Protein AF-A0AAJ6QXX3-F1 (afdb_monomer)

Nearest PDB structures (foldseek):
  8rgr-assembly1_m  TM=8.537E-01  e=3.442E-04  Mus musculus
  8ca5-assembly1_m  TM=8.290E-01  e=9.236E-04  Mus musculus
  6zkh-assembly1_p  TM=8.214E-01  e=9.236E-04  Ovis aries
  6q9b-assembly1_B4  TM=7.800E-01  e=1.563E-03  Ovis aries

Secondary structure (DSSP, 8-state):
---PPPPHHHHHHT--HHHHHHHHHHHHHHHHHHHHHHHHHS-TTSPSS----HHHHHHHHHHHGGGTT----HHHHHHHHHHHHHHHHHHHHHHHHHHHHHHHHHHHT-S-GGG-TTTT--

Structure (mmCIF, N/CA/C/O backbone):
data_AF-A0AAJ6QXX3-F1
#
_entry.id   AF-A0AAJ6QXX3-F1
#
loop_
_atom_site.group_PDB
_atom_site.id
_atom_site.type_symbol
_atom_site.label_atom_id
_atom_site.label_alt_id
_atom_site.label_comp_id
_atom_site.label_asym_id
_atom_site.label_entity_id
_atom_site.label_seq_id
_atom_site.pdbx_PDB_ins_code
_atom_site.Cartn_x
_atom_site.Cartn_y
_atom_site.Cartn_z
_atom_site.occupancy
_atom_site.B_iso_or_equiv
_atom_site.auth_seq_id
_atom_site.auth_comp_id
_atom_site.auth_asym_id
_atom_site.auth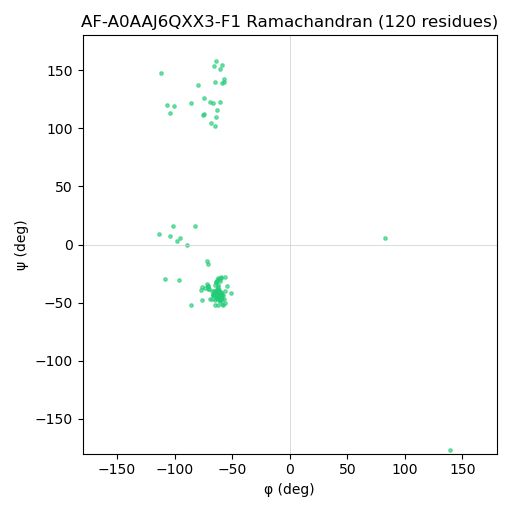_atom_id
_atom_site.pdbx_PDB_model_num
ATOM 1 N N . MET A 1 1 ? 0.244 -13.445 11.380 1.00 39.88 1 MET A N 1
ATOM 2 C CA . MET A 1 1 ? -0.584 -14.670 11.324 1.00 39.88 1 MET A CA 1
ATOM 3 C C . MET A 1 1 ? -1.975 -14.323 11.824 1.00 39.88 1 MET A C 1
ATOM 5 O O . MET A 1 1 ? -2.084 -13.791 12.922 1.00 39.88 1 MET A O 1
ATOM 9 N N . ALA A 1 2 ? -3.022 -14.535 11.025 1.00 42.09 2 ALA A N 1
ATOM 10 C CA . ALA A 1 2 ? -4.391 -14.362 11.503 1.00 42.09 2 ALA A CA 1
ATOM 11 C C . ALA A 1 2 ? -4.679 -15.472 12.523 1.00 42.09 2 ALA A C 1
ATOM 13 O O . ALA A 1 2 ? -4.824 -16.634 12.152 1.00 42.09 2 ALA A O 1
ATOM 14 N N . HIS A 1 3 ? -4.681 -15.128 13.810 1.00 56.47 3 HIS A N 1
ATOM 15 C CA . HIS A 1 3 ? -5.021 -16.061 14.877 1.00 56.47 3 HIS A CA 1
ATOM 16 C C . HIS A 1 3 ? -6.492 -16.459 14.711 1.00 56.47 3 HIS A C 1
ATOM 18 O O . HIS A 1 3 ? -7.395 -15.680 15.033 1.00 56.47 3 HIS A O 1
ATOM 24 N N . ARG A 1 4 ? -6.735 -17.659 14.170 1.00 70.00 4 ARG A N 1
ATOM 25 C CA . ARG A 1 4 ? -8.065 -18.276 14.167 1.00 70.00 4 ARG A CA 1
ATOM 26 C C . ARG A 1 4 ? -8.535 -18.374 15.616 1.00 70.00 4 ARG A C 1
ATOM 28 O O . ARG A 1 4 ? -7.727 -18.627 16.503 1.00 70.00 4 ARG A O 1
ATOM 35 N N . ILE A 1 5 ? -9.810 -18.102 15.873 1.00 74.75 5 ILE A N 1
ATOM 36 C CA . ILE A 1 5 ? -10.371 -18.318 17.211 1.00 74.75 5 ILE A CA 1
ATOM 37 C C . ILE A 1 5 ? -10.215 -19.823 17.491 1.00 74.75 5 ILE A C 1
ATOM 39 O O . ILE A 1 5 ? -10.659 -20.603 16.645 1.00 74.75 5 ILE A O 1
ATOM 43 N N . PRO A 1 6 ? -9.528 -20.238 18.572 1.00 79.69 6 PRO A N 1
ATOM 44 C CA . PRO A 1 6 ? -9.385 -21.650 18.893 1.00 79.69 6 PRO A CA 1
ATOM 45 C C . PRO A 1 6 ? -10.766 -22.260 19.120 1.00 79.69 6 PRO A C 1
ATOM 47 O O . PRO A 1 6 ? -11.698 -21.563 19.528 1.00 79.69 6 PRO A O 1
ATOM 50 N N . SER A 1 7 ? -10.899 -23.555 18.838 1.00 84.06 7 SER A N 1
ATOM 51 C CA . SER A 1 7 ? -12.094 -24.295 19.233 1.00 84.06 7 SER A CA 1
ATOM 52 C C . SER A 1 7 ? -12.259 -24.234 20.753 1.00 84.06 7 SER A C 1
ATOM 54 O O . SER A 1 7 ? -11.282 -24.079 21.488 1.00 84.06 7 SER A O 1
ATOM 56 N N . GLU A 1 8 ? -13.492 -24.370 21.235 1.00 82.25 8 GLU A N 1
ATOM 57 C CA . GLU A 1 8 ? -13.778 -24.359 22.676 1.00 82.25 8 GLU A CA 1
ATOM 58 C C . GLU A 1 8 ? -12.967 -25.435 23.413 1.00 82.25 8 GLU A C 1
ATOM 60 O O . GLU A 1 8 ? -12.349 -25.153 24.436 1.00 82.25 8 GLU A O 1
ATOM 65 N N . PHE A 1 9 ? -12.847 -26.618 22.804 1.00 82.94 9 PHE A N 1
ATOM 66 C CA . PHE A 1 9 ? -12.016 -27.712 23.302 1.00 82.94 9 PHE A CA 1
ATOM 67 C C . PHE A 1 9 ? -10.533 -27.329 23.459 1.00 82.94 9 PHE A C 1
ATOM 69 O O . PHE A 1 9 ? -9.918 -27.642 24.478 1.00 82.94 9 PHE A O 1
ATOM 76 N N . ALA A 1 10 ? -9.955 -26.627 22.479 1.00 84.88 10 ALA A N 1
ATOM 77 C CA . ALA A 1 10 ? -8.564 -26.177 22.544 1.00 84.88 10 ALA A CA 1
ATOM 78 C C . ALA A 1 10 ? -8.377 -25.057 23.584 1.00 84.88 10 ALA A C 1
ATOM 80 O O . ALA A 1 10 ? -7.376 -25.017 24.300 1.00 84.88 10 ALA A O 1
ATOM 81 N N . LEU A 1 11 ? -9.364 -24.167 23.726 1.00 85.31 11 LEU A N 1
ATOM 82 C CA . LEU A 1 11 ? -9.343 -23.121 24.748 1.00 85.31 11 LEU A CA 1
ATOM 83 C C . LEU A 1 11 ? -9.324 -23.712 26.164 1.00 85.31 11 LEU A C 1
ATOM 85 O O . LEU A 1 11 ? -8.684 -23.163 27.061 1.00 85.31 11 LEU A O 1
ATOM 89 N N . GLU A 1 12 ? -10.031 -24.818 26.378 1.00 83.38 12 GLU A N 1
ATOM 90 C CA . GLU A 1 12 ? -10.116 -25.473 27.677 1.00 83.38 12 GLU A CA 1
ATOM 91 C C . GLU A 1 12 ? -8.847 -26.269 28.011 1.00 83.38 12 GLU A C 1
ATOM 93 O O . GLU A 1 12 ? -8.281 -26.065 29.088 1.00 83.38 12 GLU A O 1
ATOM 98 N N . ASN A 1 13 ? -8.357 -27.082 27.071 1.00 83.81 13 ASN A N 1
ATOM 99 C CA . ASN A 1 13 ? -7.304 -28.068 27.332 1.00 83.81 13 ASN A CA 1
ATOM 100 C C . ASN A 1 13 ? -5.880 -27.597 26.990 1.00 83.81 13 ASN A C 1
ATOM 102 O O . ASN A 1 13 ? -4.929 -28.030 27.634 1.00 83.81 13 ASN A O 1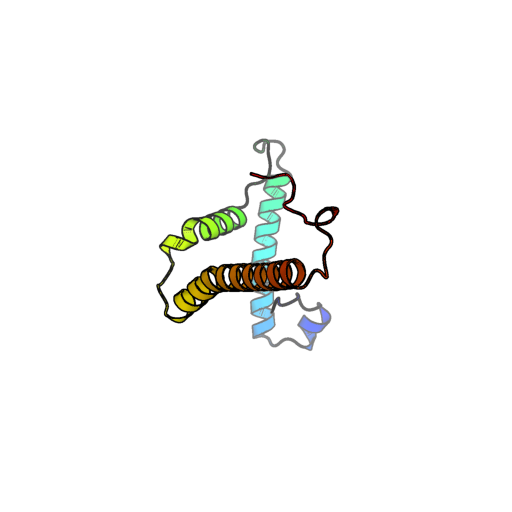
ATOM 106 N N . GLU A 1 14 ? -5.713 -26.721 25.994 1.00 87.50 14 GLU A N 1
ATOM 107 C CA . GLU A 1 14 ? -4.396 -26.413 25.407 1.00 87.50 14 GLU A CA 1
ATOM 108 C C . GLU A 1 14 ? -3.881 -25.010 25.771 1.00 87.50 14 GLU A C 1
ATOM 110 O O . GLU A 1 14 ? -2.672 -24.787 25.852 1.00 87.50 14 GLU A O 1
ATOM 115 N N . CYS A 1 15 ? -4.773 -24.038 25.998 1.00 84.62 15 CYS A N 1
ATOM 116 C CA . CYS A 1 15 ? -4.376 -22.648 26.236 1.00 84.62 15 CYS A CA 1
ATOM 117 C C . CYS A 1 15 ? -3.896 -22.378 27.672 1.00 84.62 15 CYS A C 1
ATOM 119 O O . CYS A 1 15 ? -4.551 -22.730 28.654 1.00 84.62 15 CYS A O 1
ATOM 121 N N . THR A 1 16 ? -2.810 -21.612 27.803 1.00 91.94 16 THR A N 1
ATOM 122 C CA . THR A 1 16 ? -2.348 -21.063 29.092 1.00 91.94 16 THR A CA 1
ATOM 123 C C . THR A 1 16 ? -3.357 -20.055 29.660 1.00 91.94 16 THR A C 1
ATOM 125 O O . THR A 1 16 ? -4.054 -19.378 28.903 1.00 91.94 16 THR A O 1
ATOM 128 N N . ALA A 1 17 ? -3.402 -19.879 30.986 1.00 91.81 17 ALA A N 1
ATOM 129 C CA . ALA A 1 17 ? -4.304 -18.933 31.658 1.00 91.81 17 ALA A CA 1
ATOM 130 C C . ALA A 1 17 ? -4.253 -17.503 31.073 1.00 91.81 17 ALA A C 1
ATOM 132 O O . ALA A 1 17 ? -5.296 -16.890 30.838 1.00 91.81 17 ALA A O 1
ATOM 133 N N . ASP A 1 18 ? -3.059 -16.996 30.748 1.00 91.31 18 ASP A N 1
ATOM 134 C CA . ASP A 1 18 ? -2.899 -15.679 30.118 1.00 91.31 18 ASP A CA 1
ATOM 135 C C . ASP A 1 18 ? -3.513 -15.604 28.718 1.00 91.31 18 ASP A C 1
ATOM 137 O O . ASP A 1 18 ? -4.155 -14.613 28.364 1.00 91.31 18 ASP A O 1
ATOM 141 N N . GLN A 1 19 ? -3.369 -16.665 27.923 1.00 88.81 19 GLN A N 1
ATOM 142 C CA . GLN A 1 19 ? -3.974 -16.740 26.595 1.00 88.81 19 GLN A CA 1
ATOM 143 C C . GLN A 1 19 ?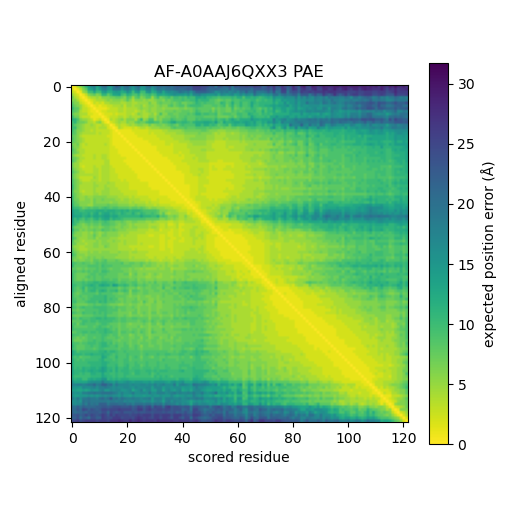 -5.501 -16.753 26.702 1.00 88.81 19 GLN A C 1
ATOM 145 O O . GLN A 1 19 ? -6.166 -16.021 25.968 1.00 88.81 19 GLN A O 1
ATOM 150 N N . LYS A 1 20 ? -6.056 -17.509 27.662 1.00 89.81 20 LYS A N 1
ATOM 151 C CA . LYS A 1 20 ? -7.502 -17.531 27.934 1.00 89.81 20 LYS A CA 1
ATOM 152 C C . LYS A 1 20 ? -8.020 -16.136 28.293 1.00 89.81 20 LYS A C 1
ATOM 154 O O . LYS A 1 20 ? -9.030 -15.707 27.738 1.00 89.81 20 LYS A O 1
ATOM 159 N N . ARG A 1 21 ? -7.293 -15.390 29.136 1.00 92.31 21 ARG A N 1
ATOM 160 C CA . ARG A 1 21 ? -7.624 -13.995 29.483 1.00 92.31 21 ARG A CA 1
ATOM 161 C C . ARG A 1 21 ? -7.662 -13.087 28.250 1.00 92.31 21 ARG A C 1
ATOM 163 O O . ARG A 1 21 ? -8.667 -12.421 28.018 1.00 92.31 21 ARG A O 1
ATOM 170 N N . ILE A 1 22 ? -6.619 -13.107 27.418 1.00 91.62 22 ILE A N 1
ATOM 171 C CA . ILE A 1 22 ? -6.544 -12.277 26.200 1.00 91.62 22 ILE A CA 1
ATOM 172 C C . ILE A 1 22 ? -7.678 -12.622 25.221 1.00 91.62 22 ILE A C 1
ATOM 174 O O . ILE A 1 22 ? -8.254 -11.740 24.579 1.00 91.62 22 ILE A O 1
ATOM 178 N N . ILE A 1 23 ? -8.013 -13.907 25.084 1.00 90.44 23 ILE A N 1
ATOM 179 C CA . ILE A 1 23 ? -9.103 -14.351 24.209 1.00 90.44 23 ILE A CA 1
ATOM 180 C C . ILE A 1 23 ? -10.453 -13.867 24.742 1.00 90.44 23 ILE A C 1
ATOM 182 O O . ILE A 1 23 ? -11.249 -13.344 23.958 1.00 90.44 23 ILE A O 1
ATOM 186 N N . ALA A 1 24 ? -10.689 -13.965 26.052 1.00 91.81 24 ALA A N 1
ATOM 187 C CA . ALA A 1 24 ? -11.903 -13.461 26.687 1.00 91.81 24 ALA A CA 1
ATOM 188 C C . ALA A 1 24 ? -12.058 -11.940 26.503 1.00 91.81 24 ALA A C 1
ATOM 190 O O . ALA A 1 24 ? -13.133 -11.466 26.133 1.00 91.81 24 ALA A O 1
ATOM 191 N N . GLU A 1 25 ? -10.980 -11.169 26.662 1.00 94.81 25 GLU A N 1
ATOM 192 C CA . GLU A 1 25 ? -10.984 -9.720 26.420 1.00 94.81 25 GLU A CA 1
ATOM 193 C C . GLU A 1 25 ? -11.327 -9.381 24.961 1.00 94.81 25 GLU A C 1
ATOM 195 O O . GLU A 1 25 ? -12.188 -8.539 24.689 1.00 94.81 25 GLU A O 1
ATOM 200 N N . ARG A 1 26 ? -10.725 -10.088 23.996 1.00 93.06 26 ARG A N 1
ATOM 201 C CA . ARG A 1 26 ? -11.048 -9.925 22.567 1.00 93.06 26 ARG A CA 1
ATOM 202 C C . ARG A 1 26 ? -12.491 -10.315 22.251 1.00 93.06 26 ARG A C 1
ATOM 204 O O . ARG A 1 26 ? -13.130 -9.661 21.423 1.00 93.06 26 ARG A O 1
ATOM 211 N N . ALA A 1 27 ? -13.006 -11.372 22.878 1.00 93.50 27 ALA A N 1
ATOM 212 C CA . ALA A 1 27 ? -14.392 -11.801 22.724 1.00 93.50 27 ALA A CA 1
ATOM 213 C C . ALA A 1 27 ? -15.357 -10.733 23.254 1.00 93.50 27 ALA A C 1
ATOM 215 O O . ALA A 1 27 ? -16.310 -10.386 22.556 1.00 93.50 27 ALA A O 1
ATOM 216 N N . LYS A 1 28 ? -15.053 -10.134 24.411 1.00 96.88 28 LYS A N 1
ATOM 217 C CA . LYS A 1 28 ? -15.821 -9.026 24.992 1.00 96.88 28 LYS A CA 1
ATOM 218 C C . LYS A 1 28 ? -15.892 -7.822 24.050 1.00 96.88 28 LYS A C 1
ATOM 220 O O . LYS A 1 28 ? -16.979 -7.307 23.801 1.00 96.88 28 LYS A O 1
ATOM 225 N N . ILE A 1 29 ? -14.761 -7.413 23.468 1.00 95.69 29 ILE A N 1
ATOM 226 C CA . ILE A 1 29 ? -14.718 -6.313 22.487 1.00 95.69 29 ILE A CA 1
ATOM 227 C C . ILE A 1 29 ? -15.578 -6.648 21.260 1.00 95.69 29 ILE A C 1
ATOM 229 O O . ILE A 1 29 ? -16.394 -5.839 20.824 1.00 95.69 29 ILE A O 1
ATOM 233 N N . ARG A 1 30 ? -15.444 -7.866 20.723 1.00 94.75 30 ARG A N 1
ATOM 234 C CA . ARG A 1 30 ? -16.217 -8.318 19.557 1.00 94.75 30 ARG A CA 1
ATOM 235 C C . ARG A 1 30 ? -17.721 -8.330 19.830 1.00 94.75 30 ARG A C 1
ATOM 237 O O . ARG A 1 30 ? -18.494 -7.908 18.975 1.00 94.75 30 ARG A O 1
ATOM 244 N N . GLN A 1 31 ? -18.134 -8.814 21.000 1.00 97.06 31 GLN A N 1
ATOM 245 C CA . GLN A 1 31 ? -19.537 -8.833 21.413 1.00 97.06 31 GLN A CA 1
ATOM 246 C C . GLN A 1 31 ? -20.096 -7.414 21.561 1.00 97.06 31 GLN A C 1
ATOM 248 O O . GLN A 1 31 ? -21.201 -7.158 21.088 1.00 97.06 31 GLN A O 1
ATOM 253 N N . ALA A 1 32 ? -19.327 -6.484 22.139 1.00 96.88 32 ALA A N 1
ATOM 254 C CA . ALA A 1 32 ? -19.725 -5.081 22.255 1.00 96.88 32 ALA A CA 1
ATOM 255 C C . ALA A 1 32 ? -19.951 -4.428 20.879 1.00 96.88 32 ALA A C 1
ATOM 257 O O . ALA A 1 32 ? -21.017 -3.861 20.643 1.00 96.88 32 ALA A O 1
ATOM 258 N N . LEU A 1 33 ? -19.006 -4.590 19.944 1.00 95.44 33 LEU A N 1
ATOM 259 C CA . LEU A 1 33 ? -19.123 -4.058 18.578 1.00 95.44 33 LEU A CA 1
ATOM 260 C C . LEU A 1 33 ? -20.287 -4.692 17.803 1.00 95.44 33 LEU A C 1
ATOM 262 O O . LEU A 1 33 ? -21.036 -4.003 17.115 1.00 95.44 33 LEU A O 1
ATOM 266 N N . ARG A 1 34 ? -20.483 -6.011 17.942 1.00 95.75 34 ARG A N 1
ATOM 267 C CA . ARG A 1 34 ? -21.617 -6.711 17.320 1.00 95.75 34 ARG A CA 1
ATOM 268 C C . ARG A 1 34 ? -22.950 -6.196 17.856 1.00 95.75 34 ARG A C 1
ATOM 270 O O . ARG A 1 34 ? -23.876 -6.009 17.073 1.00 95.75 34 ARG A O 1
ATOM 277 N N . LYS A 1 35 ? -23.049 -5.972 19.170 1.00 96.88 35 LYS A N 1
ATOM 278 C CA . LYS A 1 35 ? -24.250 -5.420 19.805 1.00 96.88 35 LYS A CA 1
ATOM 279 C C . LYS A 1 35 ? -24.566 -4.031 19.250 1.00 96.88 35 LYS A C 1
ATOM 281 O O . LYS A 1 35 ? -25.701 -3.800 18.856 1.00 96.88 35 LYS A O 1
ATOM 286 N N . GLU A 1 36 ? -23.573 -3.145 19.174 1.00 93.94 36 GLU A N 1
ATOM 287 C CA . GLU A 1 36 ? -23.734 -1.806 18.594 1.00 93.94 36 GLU A CA 1
ATOM 288 C C . GLU A 1 36 ? -24.230 -1.869 17.143 1.00 93.94 36 GLU A C 1
ATOM 290 O O . GLU A 1 36 ? -25.179 -1.176 16.782 1.00 93.94 36 GLU A O 1
ATOM 295 N N . TYR A 1 37 ? -23.628 -2.729 16.319 1.00 94.00 37 TYR A N 1
ATOM 296 C CA . TYR A 1 37 ? -24.031 -2.892 14.925 1.00 94.00 37 TYR A CA 1
ATOM 297 C C . TYR A 1 37 ? -25.479 -3.378 14.790 1.00 94.00 37 TYR A C 1
ATOM 299 O O . TYR A 1 37 ? -26.251 -2.785 14.042 1.00 94.00 37 TYR A O 1
ATOM 307 N N . ILE A 1 38 ? -25.869 -4.415 15.542 1.00 94.94 38 ILE A N 1
ATOM 308 C CA . ILE A 1 38 ? -27.243 -4.942 15.513 1.00 94.94 38 ILE A CA 1
ATOM 309 C C . ILE A 1 38 ? -28.244 -3.861 15.929 1.00 94.94 38 ILE A C 1
ATOM 311 O O . ILE A 1 38 ? -29.273 -3.727 15.278 1.00 94.94 38 ILE A O 1
ATOM 315 N N . LEU A 1 39 ? -27.936 -3.068 16.962 1.00 93.44 39 LEU A N 1
ATOM 316 C CA . LEU A 1 39 ? -28.804 -1.970 17.397 1.00 93.44 39 LEU A CA 1
ATOM 317 C C . LEU A 1 39 ? -29.030 -0.941 16.283 1.00 93.44 39 LEU A C 1
ATOM 319 O O . LEU A 1 39 ? -30.162 -0.532 16.076 1.00 93.44 39 LEU A O 1
ATOM 323 N N . LYS A 1 40 ? -27.982 -0.567 15.539 1.00 92.62 40 LYS A N 1
ATOM 324 C CA . LYS A 1 40 ? -28.093 0.394 14.427 1.00 92.62 40 LYS A CA 1
ATOM 325 C C . LYS A 1 40 ? -28.833 -0.169 13.215 1.00 92.62 40 LYS A C 1
ATOM 327 O O . LYS A 1 40 ? -29.520 0.573 12.531 1.00 92.62 40 LYS A O 1
ATOM 332 N N . VAL A 1 41 ? -28.663 -1.460 12.925 1.00 92.81 41 VAL A N 1
ATOM 333 C CA . VAL A 1 41 ? -29.320 -2.118 11.782 1.00 92.81 41 VAL A CA 1
ATOM 334 C C . VAL A 1 41 ? -30.805 -2.349 12.041 1.00 92.81 41 VAL A C 1
ATOM 336 O O . VAL A 1 41 ? -31.606 -2.242 11.120 1.00 92.81 41 VAL A O 1
ATOM 339 N N . MET A 1 42 ? -31.165 -2.695 13.275 1.00 93.12 42 MET A N 1
ATOM 340 C CA . MET A 1 42 ? -32.540 -3.041 13.640 1.00 93.12 42 MET A CA 1
ATOM 341 C C . MET A 1 42 ? -33.372 -1.830 14.083 1.00 93.12 42 MET A C 1
ATOM 343 O O . MET A 1 42 ? -34.535 -2.011 14.431 1.00 93.12 42 MET A O 1
ATOM 347 N N . ASP A 1 43 ? -32.800 -0.622 14.101 1.00 92.94 43 ASP A N 1
ATOM 348 C CA . ASP A 1 43 ? -33.505 0.607 14.471 1.00 92.94 43 ASP A CA 1
ATOM 349 C C . ASP A 1 43 ? -34.459 1.055 13.343 1.00 92.94 43 ASP A C 1
ATOM 351 O O . ASP A 1 43 ? -33.992 1.473 12.279 1.00 92.94 43 ASP A O 1
ATOM 355 N N . PRO A 1 44 ? -35.792 1.007 13.547 1.00 91.94 44 PRO A N 1
ATOM 356 C CA . PRO A 1 44 ? -36.764 1.406 12.530 1.00 91.94 44 PRO A CA 1
ATOM 357 C C . PRO A 1 44 ? -36.810 2.922 12.288 1.00 91.94 44 PRO A C 1
ATOM 359 O O . PRO A 1 44 ? -37.345 3.355 11.270 1.00 91.94 44 PRO A O 1
ATOM 362 N N . HIS A 1 45 ? -36.270 3.730 13.205 1.00 93.19 45 HIS A N 1
ATOM 363 C CA . HIS A 1 45 ? -36.195 5.189 13.082 1.00 93.19 45 HIS A CA 1
ATOM 364 C C . HIS A 1 45 ? -34.788 5.676 12.713 1.00 93.19 45 HIS A C 1
ATOM 366 O O . HIS A 1 45 ? -34.532 6.883 12.701 1.00 93.19 45 HIS A O 1
ATOM 372 N N . GLY A 1 46 ? -33.880 4.748 12.401 1.00 86.69 46 GLY A N 1
ATOM 373 C CA . GLY A 1 46 ? -32.513 5.056 12.017 1.00 86.69 46 GLY A CA 1
ATOM 374 C C . GLY A 1 46 ? -32.431 5.855 10.708 1.00 86.69 46 GLY A C 1
ATOM 375 O O . GLY A 1 46 ? -33.349 5.824 9.881 1.00 86.69 46 GLY A O 1
ATOM 376 N N . PRO A 1 47 ? -31.322 6.583 10.486 1.00 85.62 47 PRO A N 1
ATOM 377 C CA . PRO A 1 47 ? -31.113 7.315 9.245 1.00 85.62 47 PRO A CA 1
ATOM 378 C C . PRO A 1 47 ? -31.144 6.359 8.039 1.00 85.62 47 PRO A C 1
ATOM 380 O O . PRO A 1 47 ? -30.560 5.273 8.105 1.00 85.62 47 PRO A O 1
ATOM 383 N N . PRO A 1 48 ? -31.776 6.749 6.918 1.00 84.44 48 PRO A N 1
ATOM 384 C CA . PRO A 1 48 ? -31.819 5.910 5.730 1.00 84.44 48 PRO A CA 1
ATOM 385 C C . PRO A 1 48 ? -30.413 5.769 5.131 1.00 84.44 48 PRO A C 1
ATOM 387 O O . PRO A 1 48 ? -29.780 6.761 4.769 1.00 84.44 48 PRO A O 1
ATOM 390 N N . GLY A 1 49 ? -29.924 4.533 5.006 1.00 86.06 49 GLY A N 1
ATOM 391 C CA . GLY A 1 49 ? -28.667 4.224 4.322 1.00 86.06 49 GLY A CA 1
ATOM 392 C C . GLY A 1 49 ? -27.812 3.157 5.015 1.00 86.06 49 GLY A C 1
ATOM 393 O O . GLY A 1 49 ? -28.221 2.566 6.014 1.00 86.06 49 GLY A O 1
ATOM 394 N N . PRO A 1 50 ? -26.613 2.873 4.477 1.00 88.38 50 PRO A N 1
ATOM 395 C CA . PRO A 1 50 ? -25.683 1.931 5.087 1.00 88.38 50 PRO A CA 1
ATOM 396 C C . PRO A 1 50 ? -25.185 2.425 6.451 1.00 88.38 50 PRO A C 1
ATOM 398 O O . PRO A 1 50 ? -24.835 3.596 6.611 1.00 88.38 50 PRO A O 1
ATOM 401 N N . VAL A 1 51 ? -25.070 1.514 7.421 1.00 91.06 51 VAL A N 1
ATOM 402 C CA . VAL A 1 51 ? -24.471 1.821 8.727 1.00 91.06 51 VAL A CA 1
ATOM 403 C C . VAL A 1 51 ? -23.001 2.199 8.535 1.00 91.06 51 VAL A C 1
ATOM 405 O O . VAL A 1 51 ? -22.185 1.374 8.122 1.00 91.06 51 VAL A O 1
ATOM 408 N N . MET A 1 52 ? -22.655 3.446 8.853 1.00 90.19 52 MET A N 1
ATOM 409 C CA . MET A 1 52 ? -21.276 3.929 8.783 1.00 90.19 52 MET A CA 1
ATOM 410 C C . MET A 1 52 ? -20.461 3.393 9.965 1.00 90.19 52 MET A C 1
ATOM 412 O O . MET A 1 52 ? -20.677 3.780 11.115 1.00 90.19 52 MET A O 1
ATOM 416 N N . ASP A 1 53 ? -19.510 2.504 9.676 1.00 92.31 53 ASP A N 1
ATOM 417 C CA . ASP A 1 53 ? -18.548 2.007 10.660 1.00 92.31 53 ASP A CA 1
ATOM 418 C C . ASP A 1 53 ? -17.330 2.949 10.760 1.00 92.31 53 ASP A C 1
ATOM 420 O O . ASP A 1 53 ? -16.621 3.147 9.762 1.00 92.31 53 ASP A O 1
ATOM 424 N N . PRO A 1 54 ? -17.016 3.502 11.949 1.00 93.94 54 PRO A N 1
ATOM 425 C CA . PRO A 1 54 ? -15.811 4.303 12.143 1.00 93.94 54 PRO A CA 1
ATOM 426 C C . PRO A 1 54 ? -14.513 3.538 11.849 1.00 93.94 54 PRO A C 1
ATOM 428 O O . PRO A 1 54 ? -13.523 4.169 11.477 1.00 93.94 54 PRO A O 1
ATOM 431 N N . ALA A 1 55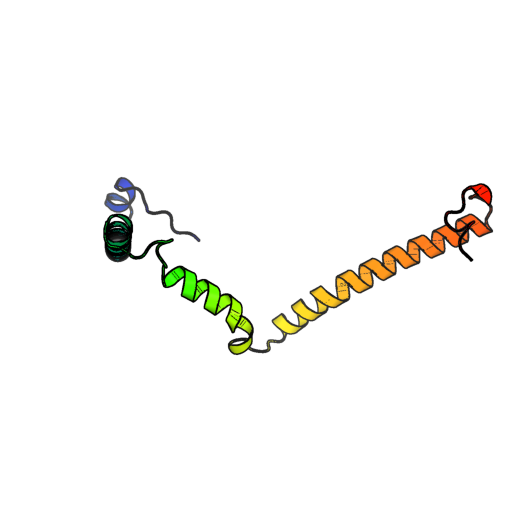 ? -14.469 2.208 11.998 1.00 94.81 55 ALA A N 1
ATOM 432 C CA . ALA A 1 55 ? -13.263 1.434 11.697 1.00 94.81 55 ALA A CA 1
ATOM 433 C C . ALA A 1 55 ? -12.933 1.453 10.194 1.00 94.81 55 ALA A C 1
ATOM 435 O O . ALA A 1 55 ? -11.780 1.688 9.823 1.00 94.81 55 ALA A O 1
ATOM 436 N N . ILE A 1 56 ? -13.942 1.288 9.332 1.00 94.50 56 ILE A N 1
ATOM 437 C CA . ILE A 1 56 ? -13.781 1.392 7.874 1.00 94.50 56 ILE A CA 1
ATOM 438 C C . ILE A 1 56 ? -13.343 2.803 7.481 1.00 94.50 56 ILE A C 1
ATOM 440 O O . ILE A 1 56 ? -12.392 2.953 6.714 1.00 94.50 56 ILE A O 1
ATOM 444 N N . LEU A 1 57 ? -13.981 3.833 8.043 1.00 95.38 57 LEU A N 1
ATOM 445 C CA . LEU A 1 57 ? -13.628 5.225 7.755 1.00 95.38 57 LEU A CA 1
ATOM 446 C C . LEU A 1 57 ? -12.180 5.538 8.150 1.00 95.38 57 LEU A C 1
ATOM 448 O O . LEU A 1 57 ? -11.443 6.132 7.368 1.00 95.38 57 LEU A O 1
ATOM 452 N N . ARG A 1 58 ? -11.727 5.075 9.321 1.00 95.56 58 ARG A N 1
ATOM 453 C CA . ARG A 1 58 ? -10.326 5.225 9.750 1.00 95.56 58 ARG A CA 1
ATOM 454 C C . ARG A 1 58 ? -9.361 4.493 8.826 1.00 95.56 58 ARG A C 1
ATOM 456 O O . ARG A 1 58 ? -8.297 5.023 8.524 1.00 95.56 58 ARG A O 1
ATOM 463 N N . TRP A 1 59 ? -9.715 3.296 8.364 1.00 95.69 59 TRP A N 1
ATOM 464 C CA . TRP A 1 59 ? -8.885 2.553 7.418 1.00 95.69 59 TRP A CA 1
ATOM 465 C C . TRP A 1 59 ? -8.770 3.273 6.068 1.00 95.69 59 TRP A C 1
ATOM 467 O O . TRP A 1 59 ? -7.673 3.383 5.521 1.00 95.69 59 TRP A O 1
ATOM 477 N N . GLN A 1 60 ? -9.876 3.814 5.553 1.00 96.62 60 GLN A N 1
ATOM 478 C CA . GLN A 1 60 ? -9.870 4.623 4.333 1.00 96.62 60 GLN A CA 1
ATOM 479 C C . GLN A 1 60 ? -9.041 5.899 4.512 1.00 96.62 60 GLN A C 1
ATOM 481 O O . GLN A 1 60 ? -8.182 6.186 3.678 1.00 96.62 60 GLN A O 1
ATOM 486 N N . ALA A 1 61 ? -9.228 6.612 5.626 1.00 96.12 61 ALA A N 1
ATOM 487 C CA . ALA A 1 61 ? -8.457 7.807 5.954 1.00 96.12 61 ALA A CA 1
ATOM 488 C C . ALA A 1 61 ? -6.954 7.505 6.052 1.00 96.12 61 ALA A C 1
ATOM 490 O O . ALA A 1 61 ? -6.151 8.219 5.461 1.00 96.12 61 ALA A O 1
ATOM 491 N N . ALA A 1 62 ? -6.563 6.404 6.702 1.00 95.25 62 ALA A N 1
ATOM 492 C CA . ALA A 1 62 ? -5.163 5.990 6.802 1.00 95.25 62 ALA A CA 1
ATOM 493 C C . ALA A 1 62 ? -4.535 5.679 5.432 1.00 95.25 62 ALA A C 1
ATOM 495 O O . ALA A 1 62 ? -3.356 5.954 5.212 1.00 95.25 62 ALA A O 1
ATOM 496 N N . ARG A 1 63 ? -5.311 5.127 4.489 1.00 94.81 63 ARG A N 1
ATOM 497 C CA . ARG A 1 63 ? -4.854 4.913 3.107 1.00 94.81 63 ARG A CA 1
ATOM 498 C C . ARG A 1 63 ? -4.719 6.218 2.335 1.00 94.81 63 ARG A C 1
ATOM 500 O O . ARG A 1 63 ? -3.790 6.345 1.548 1.00 94.81 63 ARG A O 1
ATOM 507 N N . ALA A 1 64 ? -5.624 7.169 2.538 1.00 96.00 64 ALA A N 1
ATOM 508 C CA . ALA A 1 64 ? -5.559 8.468 1.879 1.00 96.00 64 ALA A CA 1
ATOM 509 C C . ALA A 1 64 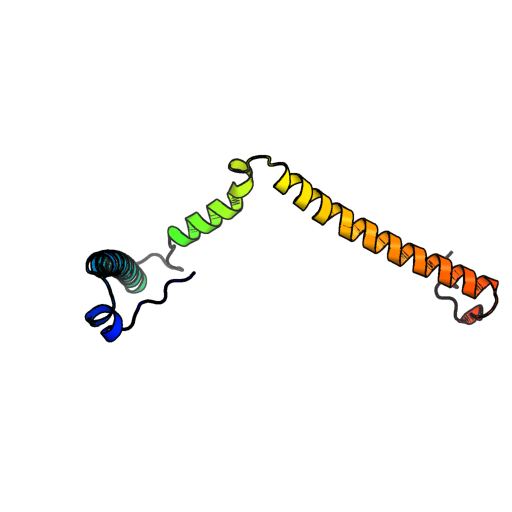? -4.383 9.307 2.412 1.00 96.00 64 ALA A C 1
ATOM 511 O O . ALA A 1 64 ? -3.573 9.790 1.627 1.00 96.00 64 ALA A O 1
ATOM 512 N N . ALA A 1 65 ? -4.216 9.376 3.735 1.00 95.19 65 ALA A N 1
ATOM 513 C CA . ALA A 1 65 ? -3.198 10.175 4.424 1.00 95.19 65 ALA A CA 1
ATOM 514 C C . ALA A 1 65 ? -1.811 9.503 4.512 1.00 95.19 65 ALA A C 1
ATOM 516 O O . ALA A 1 65 ? -0.961 9.904 5.305 1.00 95.19 65 ALA A O 1
ATOM 517 N N . HIS A 1 66 ? -1.543 8.466 3.713 1.00 91.69 66 HIS A N 1
ATOM 518 C CA . HIS A 1 66 ? -0.297 7.693 3.794 1.00 91.69 66 HIS A CA 1
ATOM 519 C C . HIS A 1 66 ? 0.969 8.539 3.562 1.00 91.69 66 HIS A C 1
ATOM 521 O O . HIS A 1 66 ? 2.028 8.216 4.101 1.00 91.69 66 HIS A O 1
ATOM 527 N N . PHE A 1 67 ? 0.869 9.616 2.775 1.00 91.94 67 PHE A N 1
ATOM 528 C CA . PHE A 1 67 ? 1.998 10.492 2.465 1.00 91.94 67 PHE A CA 1
ATOM 529 C C . PHE A 1 67 ? 2.433 11.350 3.663 1.00 91.94 67 PHE A C 1
ATOM 531 O O . PHE A 1 67 ? 3.627 11.561 3.851 1.00 91.94 67 PHE A O 1
ATOM 538 N N . GLU A 1 68 ? 1.501 11.772 4.522 1.00 94.38 68 GLU A N 1
ATOM 539 C CA . GLU A 1 68 ? 1.799 12.599 5.705 1.00 94.38 68 GLU A CA 1
ATOM 540 C C . GLU A 1 68 ? 2.690 11.867 6.717 1.00 94.38 68 GLU A C 1
ATOM 542 O O . GLU A 1 68 ? 3.534 12.467 7.380 1.00 94.38 68 GLU A O 1
ATOM 547 N N . TYR A 1 69 ? 2.540 10.544 6.803 1.00 92.44 69 TYR A N 1
ATOM 548 C CA . TYR A 1 69 ? 3.304 9.689 7.713 1.00 92.44 69 TYR A CA 1
ATOM 549 C C . TYR A 1 69 ? 4.506 9.008 7.045 1.00 92.44 69 TYR A C 1
ATOM 551 O O . TYR A 1 69 ? 5.200 8.206 7.683 1.00 92.44 69 TYR A O 1
ATOM 559 N N . TYR A 1 70 ? 4.767 9.292 5.766 1.00 91.31 70 TYR A N 1
ATOM 560 C CA . TYR A 1 70 ? 5.861 8.671 5.032 1.00 91.31 70 TYR A CA 1
ATOM 561 C C . TYR A 1 70 ? 7.218 9.163 5.548 1.00 91.31 70 TYR A C 1
ATOM 563 O O . TYR A 1 70 ? 7.534 10.350 5.522 1.00 91.31 70 TYR A O 1
ATOM 571 N N . LYS A 1 71 ? 8.063 8.223 5.983 1.00 93.38 71 LYS A N 1
ATOM 572 C CA . LYS A 1 71 ? 9.447 8.507 6.377 1.00 93.38 71 LYS A CA 1
ATOM 573 C C . LYS A 1 71 ? 10.387 8.118 5.235 1.00 93.38 71 LYS A C 1
ATOM 575 O O . LYS A 1 71 ? 10.429 6.934 4.883 1.00 93.38 71 LYS A O 1
ATOM 580 N N . PRO A 1 72 ? 11.165 9.057 4.665 1.00 91.81 72 PRO A N 1
ATOM 581 C CA . PRO A 1 72 ? 12.060 8.746 3.559 1.00 91.81 72 PRO A CA 1
ATOM 582 C C . PRO A 1 72 ? 13.150 7.768 4.015 1.00 91.81 72 PRO A C 1
ATOM 584 O O . PRO A 1 72 ? 14.047 8.109 4.781 1.00 91.81 72 PRO A O 1
ATOM 587 N N . SER A 1 73 ? 13.074 6.528 3.530 1.00 95.12 73 SER A N 1
ATOM 588 C CA . SER A 1 73 ? 14.037 5.459 3.815 1.00 95.12 73 SER A CA 1
ATOM 589 C C . SER A 1 73 ? 14.837 5.108 2.563 1.00 95.12 73 SER A C 1
ATOM 591 O O . SER A 1 73 ? 14.325 5.178 1.445 1.00 95.12 73 SER A O 1
ATOM 593 N N . ALA A 1 74 ? 16.099 4.700 2.722 1.00 94.62 74 ALA A N 1
ATOM 594 C CA . ALA A 1 74 ? 16.925 4.243 1.601 1.00 94.62 74 ALA A CA 1
ATOM 595 C C . ALA A 1 74 ? 16.297 3.031 0.886 1.00 94.62 74 ALA A C 1
ATOM 597 O O . ALA A 1 74 ? 16.235 3.005 -0.341 1.00 94.62 74 ALA A O 1
ATOM 598 N N . LYS A 1 75 ? 15.740 2.081 1.651 1.00 94.00 75 LYS A N 1
ATOM 599 C CA . LYS A 1 75 ? 15.057 0.897 1.104 1.00 94.00 75 LYS A CA 1
ATOM 600 C C . LYS A 1 75 ? 13.813 1.275 0.294 1.00 94.00 75 LYS A C 1
ATOM 602 O O . LYS A 1 75 ? 13.605 0.740 -0.788 1.00 94.00 75 LYS A O 1
ATOM 607 N N . GLY A 1 76 ? 13.020 2.225 0.799 1.00 94.25 76 GLY A N 1
ATOM 608 C CA . GLY A 1 76 ? 11.815 2.711 0.117 1.00 94.25 76 GLY A CA 1
ATOM 609 C C . GLY A 1 76 ? 12.138 3.420 -1.199 1.00 94.25 76 GLY A C 1
ATOM 610 O O . GLY A 1 76 ? 11.506 3.146 -2.214 1.00 94.25 76 GLY A O 1
ATOM 611 N N . ARG A 1 77 ? 13.181 4.262 -1.204 1.00 93.56 77 ARG A N 1
ATOM 612 C CA . ARG A 1 77 ? 13.661 4.940 -2.419 1.00 93.56 77 ARG A CA 1
ATOM 613 C C . ARG A 1 77 ? 14.151 3.959 -3.479 1.00 93.56 77 ARG A C 1
ATOM 615 O O . ARG A 1 77 ? 13.777 4.107 -4.635 1.00 93.56 77 ARG A O 1
ATOM 622 N N . LEU A 1 78 ? 14.939 2.954 -3.089 1.00 96.12 78 LEU A N 1
ATOM 623 C CA . LEU A 1 78 ? 15.414 1.924 -4.015 1.00 96.12 78 LEU A CA 1
ATOM 624 C C . LEU A 1 78 ? 14.241 1.153 -4.630 1.00 96.12 78 LEU A C 1
ATOM 626 O O . LEU A 1 78 ? 14.189 0.996 -5.842 1.00 96.12 78 LEU A O 1
ATOM 630 N N . LEU A 1 79 ? 13.278 0.720 -3.809 1.00 95.94 79 LEU A N 1
ATOM 631 C CA . LEU A 1 79 ? 12.105 -0.006 -4.293 1.00 95.94 79 LEU A CA 1
ATOM 632 C C . LEU A 1 79 ? 11.295 0.831 -5.291 1.00 95.94 79 LEU A C 1
ATOM 634 O O . LEU A 1 79 ? 10.933 0.326 -6.349 1.00 95.94 79 LEU A O 1
ATOM 638 N N . ALA A 1 80 ? 11.046 2.105 -4.976 1.00 93.25 80 ALA A N 1
ATOM 639 C CA . ALA A 1 80 ? 10.313 3.011 -5.855 1.00 93.25 80 ALA A CA 1
ATOM 640 C C . ALA A 1 80 ? 11.061 3.272 -7.173 1.00 93.25 80 ALA A C 1
ATOM 642 O O . ALA A 1 80 ? 10.462 3.204 -8.244 1.00 93.25 80 ALA A O 1
ATOM 643 N N . ALA A 1 81 ? 12.373 3.518 -7.106 1.00 95.94 81 ALA A N 1
ATOM 644 C CA . ALA A 1 81 ? 13.202 3.735 -8.287 1.00 95.94 81 ALA A CA 1
ATOM 645 C C . ALA A 1 81 ? 13.233 2.493 -9.183 1.00 95.94 81 ALA A C 1
ATOM 647 O O . ALA A 1 81 ? 13.014 2.609 -10.385 1.00 95.94 81 ALA A O 1
ATOM 648 N N . THR A 1 82 ? 13.429 1.303 -8.612 1.00 97.25 82 THR A N 1
ATOM 649 C CA . THR A 1 82 ? 13.402 0.052 -9.375 1.00 97.25 82 THR A CA 1
ATOM 650 C C . THR A 1 82 ? 12.020 -0.190 -9.972 1.00 97.25 82 THR A C 1
ATOM 652 O O . THR A 1 82 ? 11.930 -0.469 -11.159 1.00 97.25 82 THR A O 1
ATOM 655 N N . ALA A 1 83 ? 10.939 -0.019 -9.208 1.00 96.94 83 ALA A N 1
ATOM 656 C CA . ALA A 1 83 ? 9.579 -0.221 -9.710 1.00 96.94 83 ALA A CA 1
ATOM 657 C C . ALA A 1 83 ? 9.211 0.723 -10.869 1.00 96.94 83 ALA A C 1
ATOM 659 O O . ALA A 1 83 ? 8.415 0.343 -11.720 1.00 96.94 83 ALA A O 1
ATOM 660 N N . LEU A 1 84 ? 9.796 1.925 -10.919 1.00 97.19 84 LEU A N 1
ATOM 661 C CA . LEU A 1 84 ? 9.586 2.882 -12.005 1.00 97.19 84 LEU A CA 1
ATOM 662 C C . LEU A 1 84 ? 10.521 2.635 -13.199 1.00 97.19 84 LEU A C 1
ATOM 664 O O . LEU A 1 84 ? 10.070 2.551 -14.336 1.00 97.19 84 LEU A O 1
ATOM 668 N N . ILE A 1 85 ? 11.827 2.533 -12.950 1.00 97.81 85 ILE A N 1
ATOM 669 C CA . ILE A 1 85 ? 12.856 2.505 -13.998 1.00 97.81 85 ILE A CA 1
ATOM 670 C C . ILE A 1 85 ? 12.910 1.134 -14.676 1.00 97.81 85 ILE A C 1
ATOM 672 O O . ILE A 1 85 ? 13.059 1.060 -15.893 1.00 97.81 85 ILE A O 1
ATOM 676 N N . PHE A 1 86 ? 12.763 0.048 -13.913 1.00 97.88 86 PHE A N 1
ATOM 677 C CA . PHE A 1 86 ? 12.866 -1.315 -14.432 1.00 97.88 86 PHE A CA 1
ATOM 678 C C . PHE A 1 86 ? 11.866 -1.631 -15.555 1.00 97.88 86 PHE A C 1
ATOM 680 O O . PHE A 1 86 ? 12.322 -2.074 -16.608 1.00 97.88 86 PHE A O 1
ATOM 687 N N . PRO A 1 87 ? 10.542 -1.402 -15.415 1.00 97.69 87 PRO A N 1
ATOM 688 C CA . PRO A 1 87 ? 9.606 -1.722 -16.492 1.00 97.69 87 PRO A CA 1
ATOM 689 C C . PRO A 1 87 ? 9.845 -0.870 -17.741 1.00 97.69 87 PRO A C 1
ATOM 691 O O . PRO A 1 87 ? 9.707 -1.377 -18.851 1.00 97.69 87 PRO A O 1
ATOM 694 N N . ILE A 1 88 ? 10.255 0.392 -17.574 1.00 97.69 88 ILE A N 1
ATOM 695 C CA . ILE A 1 88 ? 10.585 1.275 -18.698 1.00 97.69 88 ILE A CA 1
ATOM 696 C C . ILE A 1 88 ? 11.806 0.729 -19.440 1.00 97.69 88 ILE A C 1
ATOM 698 O O . ILE A 1 88 ? 11.736 0.516 -20.645 1.00 97.69 88 ILE A O 1
ATOM 702 N N . ALA A 1 89 ? 12.897 0.451 -18.722 1.00 97.94 89 ALA A N 1
ATOM 703 C CA . ALA A 1 89 ? 14.129 -0.075 -19.303 1.00 97.94 89 ALA A CA 1
ATOM 704 C C . ALA A 1 89 ? 13.930 -1.448 -19.966 1.00 97.94 89 ALA A C 1
ATOM 706 O O . ALA A 1 89 ? 14.481 -1.712 -21.032 1.00 97.94 89 ALA A O 1
ATOM 707 N N . LEU A 1 90 ? 13.125 -2.320 -19.355 1.00 97.88 90 LEU A N 1
ATOM 708 C CA . LEU A 1 90 ? 12.802 -3.625 -19.921 1.00 97.88 90 LEU A CA 1
ATOM 709 C C . LEU A 1 90 ? 12.006 -3.476 -21.221 1.00 97.88 90 LEU A C 1
ATOM 711 O O . LEU A 1 90 ? 12.344 -4.096 -22.227 1.00 97.88 90 LEU A O 1
ATOM 715 N N . PHE A 1 91 ? 10.970 -2.636 -21.217 1.00 98.00 91 PHE A N 1
ATOM 716 C CA . PHE A 1 91 ? 10.138 -2.418 -22.395 1.00 98.00 91 PHE A CA 1
ATOM 717 C C . PHE A 1 91 ? 10.921 -1.778 -23.546 1.00 98.00 91 PHE A C 1
ATOM 719 O O . PHE A 1 91 ? 10.776 -2.199 -24.696 1.00 98.00 91 PHE A O 1
ATOM 726 N N . THR A 1 92 ? 11.773 -0.790 -23.257 1.00 97.75 92 THR A N 1
ATOM 727 C CA . THR A 1 92 ? 12.618 -0.162 -24.280 1.00 97.75 92 THR A CA 1
ATOM 728 C C . THR A 1 92 ? 13.631 -1.145 -24.844 1.00 97.75 92 THR A C 1
ATOM 730 O O . THR A 1 92 ? 13.827 -1.159 -26.056 1.00 97.75 92 THR A O 1
ATOM 733 N N . TYR A 1 93 ? 14.233 -1.990 -24.004 1.00 98.12 93 TYR A N 1
ATOM 734 C CA . TYR A 1 93 ? 15.170 -3.013 -24.452 1.00 98.12 93 TYR A CA 1
ATOM 735 C C . TYR A 1 93 ? 14.500 -4.022 -25.389 1.00 98.12 93 TYR A C 1
ATOM 737 O O . TYR A 1 93 ? 14.977 -4.200 -26.505 1.00 98.12 93 TYR A O 1
ATOM 745 N N . LEU A 1 94 ? 13.364 -4.605 -24.986 1.00 97.69 94 LEU A N 1
ATOM 746 C CA . LEU A 1 94 ? 12.615 -5.560 -25.815 1.00 97.69 94 LEU A CA 1
ATOM 747 C C . LEU A 1 94 ? 12.172 -4.931 -27.143 1.00 97.69 94 LEU A C 1
ATOM 749 O O . LEU A 1 94 ? 12.394 -5.486 -28.217 1.00 97.69 94 LEU A O 1
ATOM 753 N N . SER A 1 95 ? 11.627 -3.715 -27.086 1.00 96.56 95 SER A N 1
ATOM 754 C CA . SER A 1 95 ? 11.220 -2.988 -28.292 1.00 96.56 95 SER A CA 1
ATOM 755 C C . SER A 1 95 ? 12.411 -2.698 -29.209 1.00 96.56 95 SER A C 1
ATOM 757 O O . SER A 1 95 ? 12.287 -2.749 -30.431 1.00 96.56 95 SER A O 1
ATOM 759 N N . TYR A 1 96 ? 13.573 -2.373 -28.642 1.00 96.75 96 TYR A N 1
ATOM 760 C CA . TYR A 1 96 ? 14.785 -2.117 -29.410 1.00 96.75 96 TYR A CA 1
ATOM 761 C C . TYR A 1 96 ? 15.303 -3.389 -30.086 1.00 96.75 96 TYR A C 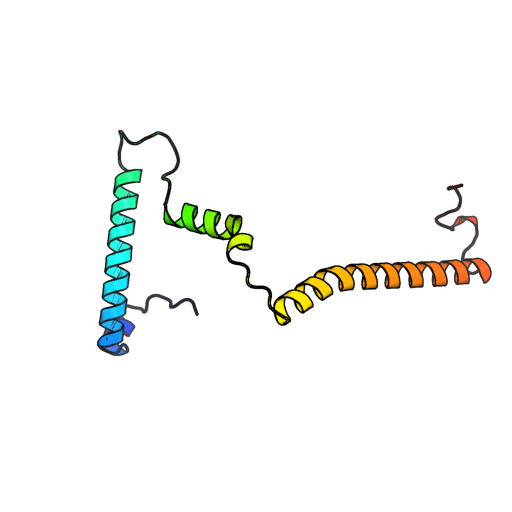1
ATOM 763 O O . TYR A 1 96 ? 15.588 -3.354 -31.284 1.00 96.75 96 TYR A O 1
ATOM 771 N N . THR A 1 97 ? 15.381 -4.511 -29.363 1.00 96.94 97 THR A N 1
ATOM 772 C CA . THR A 1 97 ? 15.843 -5.782 -29.934 1.00 96.94 97 THR A CA 1
ATOM 773 C C . THR A 1 97 ? 14.949 -6.245 -31.076 1.00 96.94 97 THR A C 1
ATOM 775 O O . THR A 1 97 ? 15.465 -6.600 -32.136 1.00 96.94 97 THR A O 1
ATOM 778 N N . ASP A 1 98 ? 13.629 -6.135 -30.916 1.00 94.38 98 ASP A N 1
ATOM 779 C CA . ASP A 1 98 ? 12.664 -6.507 -31.952 1.00 94.38 98 ASP A CA 1
ATOM 780 C C . ASP A 1 98 ? 12.828 -5.643 -33.209 1.00 94.38 98 ASP A C 1
ATOM 782 O O . ASP A 1 98 ? 12.811 -6.149 -34.333 1.00 94.38 98 ASP A O 1
ATOM 786 N N . ARG A 1 99 ? 13.052 -4.330 -33.041 1.00 91.69 99 ARG A N 1
ATOM 787 C CA . ARG A 1 99 ? 13.274 -3.408 -34.167 1.00 91.69 99 ARG A CA 1
ATOM 788 C C . ARG A 1 99 ? 14.577 -3.689 -34.904 1.00 91.69 99 ARG A C 1
ATOM 790 O O . ARG A 1 99 ? 14.585 -3.654 -36.133 1.00 91.69 99 ARG A O 1
ATOM 797 N N . VAL A 1 100 ? 15.659 -3.965 -34.180 1.00 95.31 100 VAL A N 1
ATOM 798 C CA . VAL A 1 100 ? 16.957 -4.304 -34.782 1.00 95.31 100 VAL A CA 1
ATOM 799 C C . VAL A 1 100 ? 16.865 -5.623 -35.543 1.00 95.31 100 VAL A C 1
ATOM 801 O O . VAL A 1 100 ? 17.362 -5.728 -36.665 1.00 95.31 100 VAL A O 1
ATOM 804 N N . GLU A 1 101 ? 16.201 -6.627 -34.972 1.00 93.75 101 GLU A N 1
ATOM 805 C CA . GLU A 1 101 ? 16.039 -7.918 -35.631 1.00 93.75 101 GLU A CA 1
ATOM 806 C C . GLU A 1 101 ? 15.143 -7.816 -36.872 1.00 93.75 101 GLU A C 1
ATOM 808 O O . GLU A 1 101 ? 15.446 -8.405 -37.912 1.00 93.75 101 GLU A O 1
ATOM 813 N N . PHE A 1 102 ? 14.073 -7.023 -36.794 1.00 91.50 102 PHE A N 1
ATOM 814 C CA . PHE A 1 102 ? 13.210 -6.731 -37.931 1.00 91.50 102 PHE A CA 1
ATOM 815 C C . PHE A 1 102 ? 13.959 -6.008 -39.059 1.00 91.50 102 PHE A C 1
ATOM 817 O O . PHE A 1 102 ? 13.847 -6.415 -40.217 1.00 91.50 102 PHE A O 1
ATOM 824 N N . ASP A 1 103 ? 14.757 -4.981 -38.744 1.00 90.56 103 ASP A N 1
ATOM 825 C CA . ASP A 1 103 ? 15.571 -4.269 -39.739 1.00 90.56 103 ASP A CA 1
ATOM 826 C C . ASP A 1 103 ? 16.602 -5.206 -40.386 1.00 90.56 103 ASP A C 1
ATOM 828 O O . ASP A 1 103 ? 16.723 -5.249 -41.611 1.00 90.56 103 ASP A O 1
ATOM 832 N N . ARG A 1 104 ? 17.264 -6.059 -39.590 1.00 94.50 104 ARG A N 1
ATOM 833 C CA . ARG A 1 104 ? 18.179 -7.090 -40.105 1.00 94.50 104 ARG A CA 1
ATOM 834 C C . ARG A 1 104 ? 17.484 -8.004 -41.117 1.00 94.50 104 ARG A C 1
ATOM 836 O O . ARG A 1 104 ? 18.000 -8.169 -42.219 1.00 94.50 104 ARG A O 1
ATOM 843 N N . LYS A 1 105 ? 16.310 -8.546 -40.771 1.00 92.12 105 LYS A N 1
ATOM 844 C CA . LYS A 1 105 ? 15.509 -9.429 -41.644 1.00 92.12 105 LYS A CA 1
ATOM 845 C C . LYS A 1 105 ? 15.012 -8.717 -42.908 1.00 92.12 105 LYS A C 1
ATOM 847 O O . LYS A 1 105 ? 14.883 -9.326 -43.970 1.00 92.12 105 LYS A O 1
ATOM 852 N N . CYS A 1 106 ? 14.744 -7.413 -42.821 1.00 89.50 106 CYS A N 1
ATOM 853 C CA . CYS A 1 106 ? 14.391 -6.599 -43.983 1.00 89.50 106 CYS A CA 1
ATOM 854 C C . CYS A 1 106 ? 15.582 -6.386 -44.929 1.00 89.50 106 CYS A C 1
ATOM 856 O O . CYS A 1 106 ? 15.385 -6.394 -46.146 1.00 89.50 106 CYS A O 1
ATOM 858 N N . ARG A 1 107 ? 16.795 -6.200 -44.390 1.00 88.69 107 ARG A N 1
ATOM 859 C CA . ARG A 1 107 ? 18.032 -6.007 -45.169 1.00 88.69 107 ARG A CA 1
ATOM 860 C C . ARG A 1 107 ? 18.567 -7.301 -45.778 1.00 88.69 107 ARG A C 1
ATOM 862 O O . ARG A 1 107 ? 19.060 -7.262 -46.898 1.00 88.69 107 ARG A O 1
ATOM 869 N N . SER A 1 108 ? 18.454 -8.431 -45.076 1.00 92.62 108 SER A N 1
ATOM 870 C CA . SER A 1 108 ? 18.848 -9.748 -45.602 1.00 92.62 108 SER A CA 1
ATOM 871 C C . SER A 1 108 ? 17.893 -10.281 -46.675 1.00 92.62 108 SER A C 1
ATOM 873 O O . SER A 1 108 ? 18.239 -11.216 -47.389 1.00 92.62 108 SER A O 1
ATOM 875 N N . GLY A 1 109 ? 16.701 -9.689 -46.808 1.00 87.56 109 GLY A N 1
ATOM 876 C CA . GLY A 1 109 ? 15.685 -10.114 -47.772 1.00 87.56 109 GLY A CA 1
ATOM 877 C C . GLY A 1 109 ? 14.822 -11.287 -47.297 1.00 87.56 109 GLY A C 1
ATOM 878 O O . GLY A 1 109 ? 13.970 -11.745 -48.051 1.00 87.56 109 GLY A O 1
ATOM 879 N N . GLU A 1 110 ? 14.980 -11.736 -46.048 1.00 90.75 110 GLU A N 1
ATOM 880 C CA . GLU A 1 110 ? 14.151 -12.791 -45.441 1.00 90.75 110 GLU A CA 1
ATOM 881 C C . GLU A 1 110 ? 12.665 -12.402 -4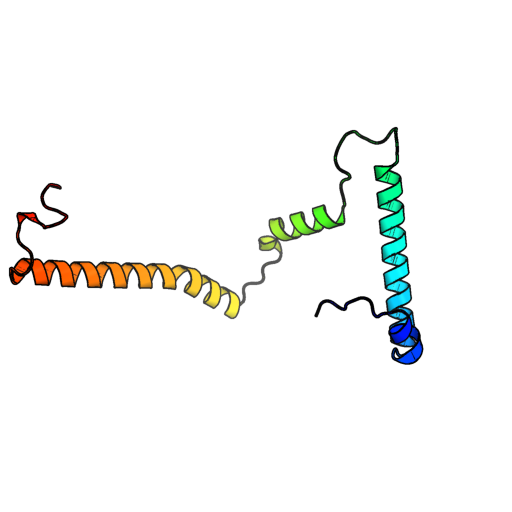5.376 1.00 90.75 110 GLU A C 1
ATOM 883 O O . GLU A 1 110 ? 11.789 -13.260 -45.476 1.00 90.75 110 GLU A O 1
ATOM 888 N N . ILE A 1 111 ? 12.371 -11.104 -45.225 1.00 87.00 111 ILE A N 1
ATOM 889 C CA . ILE A 1 111 ? 11.002 -10.575 -45.225 1.00 87.00 111 ILE A CA 1
ATOM 890 C C . ILE A 1 111 ? 10.714 -9.876 -46.567 1.00 87.00 111 ILE A C 1
ATOM 892 O O . ILE A 1 111 ? 11.269 -8.793 -46.830 1.00 87.00 111 ILE A O 1
ATOM 896 N N . PRO A 1 112 ? 9.792 -10.426 -47.388 1.00 84.12 112 PRO A N 1
ATOM 897 C CA . PRO A 1 112 ? 9.318 -9.780 -48.608 1.00 84.12 112 PRO A CA 1
ATOM 898 C C . PRO A 1 112 ? 8.732 -8.400 -48.312 1.00 84.12 112 PRO A C 1
ATOM 900 O O . PRO A 1 112 ? 8.039 -8.221 -47.309 1.00 84.12 112 PRO A O 1
ATOM 903 N N . TYR A 1 113 ? 8.960 -7.432 -49.204 1.00 81.44 113 TYR A N 1
ATOM 904 C CA . TYR A 1 113 ? 8.504 -6.048 -49.020 1.00 81.44 113 TYR A CA 1
ATOM 905 C C . TYR A 1 113 ? 6.995 -5.941 -48.744 1.00 81.44 113 TYR A C 1
ATOM 907 O O . TYR A 1 113 ? 6.565 -5.150 -47.909 1.00 81.44 113 TYR A O 1
ATOM 915 N N . GLU A 1 114 ? 6.195 -6.799 -49.376 1.00 82.88 114 GLU A N 1
ATOM 916 C CA . GLU A 1 114 ? 4.738 -6.849 -49.218 1.00 82.88 114 GLU A CA 1
ATOM 917 C C . GLU A 1 114 ? 4.270 -7.197 -47.804 1.00 82.88 114 GLU A C 1
ATOM 919 O O . GLU A 1 114 ? 3.209 -6.736 -47.393 1.00 82.88 114 GLU A O 1
ATOM 924 N N . LYS A 1 115 ? 5.059 -7.984 -47.061 1.00 83.12 115 LYS A N 1
ATOM 925 C CA . LYS A 1 115 ? 4.734 -8.449 -45.704 1.00 83.12 115 LYS A CA 1
ATOM 926 C C . LYS A 1 115 ? 5.341 -7.568 -44.607 1.00 83.12 115 LYS A C 1
ATOM 928 O O . LYS A 1 115 ? 5.255 -7.912 -43.430 1.00 83.12 115 LYS A O 1
ATOM 933 N N . ARG A 1 116 ? 5.980 -6.448 -44.961 1.00 84.62 116 ARG A N 1
ATOM 934 C CA . ARG A 1 116 ? 6.555 -5.518 -43.980 1.00 84.62 116 ARG A CA 1
ATOM 935 C C . ARG A 1 116 ? 5.434 -4.724 -43.318 1.00 84.62 116 ARG A C 1
ATOM 937 O O . ARG A 1 116 ? 4.650 -4.067 -43.995 1.00 84.62 116 ARG A O 1
ATOM 944 N N . LEU A 1 117 ? 5.406 -4.749 -41.987 1.00 74.06 117 LEU A N 1
ATOM 945 C CA . LEU A 1 117 ? 4.369 -4.114 -41.166 1.00 74.06 117 LEU A CA 1
ATOM 946 C C . LEU A 1 117 ? 4.218 -2.601 -41.440 1.00 74.06 117 LEU A C 1
ATOM 948 O O . LEU A 1 117 ? 3.128 -2.055 -41.315 1.00 74.06 117 LEU A O 1
ATOM 952 N N . ASN A 1 118 ? 5.290 -1.937 -41.882 1.00 66.62 118 ASN A N 1
ATOM 953 C CA . ASN A 1 118 ? 5.370 -0.477 -41.997 1.00 66.62 118 ASN A CA 1
ATOM 954 C C . ASN A 1 118 ? 5.184 0.034 -43.441 1.00 66.62 118 ASN A C 1
ATOM 956 O O . ASN A 1 118 ? 5.551 1.162 -43.740 1.00 66.62 118 ASN A O 1
ATOM 960 N N . LYS A 1 119 ? 4.671 -0.791 -44.362 1.00 64.75 119 LYS A N 1
ATOM 961 C CA . LYS A 1 119 ? 4.634 -0.478 -45.805 1.00 64.75 119 LYS A CA 1
ATOM 962 C C . LYS A 1 119 ? 3.788 0.757 -46.173 1.00 64.75 119 LYS A C 1
ATOM 964 O O . LYS A 1 119 ? 4.088 1.404 -47.168 1.00 64.75 119 LYS A O 1
ATOM 969 N N . ASN A 1 120 ? 2.753 1.076 -45.391 1.00 65.25 120 ASN A N 1
ATOM 970 C CA . ASN A 1 120 ? 1.759 2.112 -45.723 1.00 65.25 120 ASN A CA 1
ATOM 971 C C . ASN A 1 120 ? 1.784 3.335 -44.787 1.00 65.25 120 ASN A C 1
ATOM 973 O O . ASN A 1 120 ? 0.874 4.158 -44.842 1.00 65.25 120 ASN A O 1
ATOM 977 N N . PHE 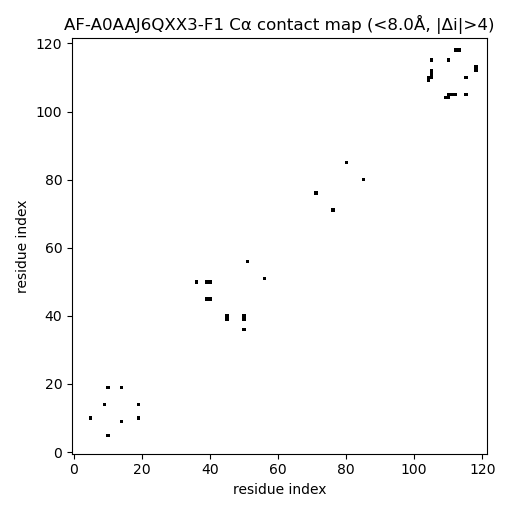A 1 121 ? 2.780 3.442 -43.909 1.00 62.12 121 PHE A N 1
ATOM 978 C CA . PHE A 1 121 ? 2.951 4.601 -43.036 1.00 62.12 121 PHE A CA 1
ATOM 979 C C . PHE A 1 121 ? 4.135 5.420 -43.558 1.00 62.12 121 PHE A C 1
ATOM 981 O O . PHE A 1 121 ? 5.231 4.875 -43.682 1.00 62.12 121 PHE A O 1
ATOM 988 N N . TRP A 1 122 ? 3.869 6.678 -43.924 1.00 45.28 122 TRP A N 1
ATOM 989 C CA . TRP A 1 122 ? 4.875 7.676 -44.307 1.00 45.28 122 TRP A CA 1
ATOM 990 C C . TRP A 1 122 ? 5.875 7.928 -43.177 1.00 45.28 122 TRP A C 1
ATOM 992 O O . TRP A 1 122 ? 5.426 8.001 -42.008 1.00 45.28 122 TRP A O 1
#

Sequence (122 aa):
MAHRIPSEFALENECTADQKRIIAERAKIRQALRKEYILKVMDPHGPPGPVMDPAILRWQAARAAHFEYYKPSAKGRLLAATALIFPIALFTYLSYTDRVEFDRKCRSGEIPYEKRLNKNFW

Organism: NCBI:txid34638

pLDDT: mean 89.41, std 10.79, range [39.88, 98.12]

Solvent-accessible surface area (backbone atoms only — not compara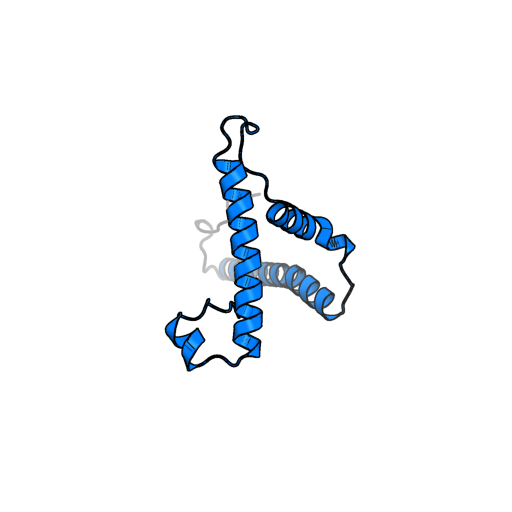ble to full-atom values): 7514 Å² total; per-residue (Å²): 131,88,78,69,82,70,54,71,68,46,52,70,76,70,48,52,74,68,55,49,50,55,49,51,54,52,48,52,53,52,52,52,54,51,50,55,49,49,54,60,71,71,39,90,85,49,79,92,72,82,86,85,53,68,69,61,52,50,52,51,48,53,64,71,52,46,69,82,73,59,74,97,42,73,68,58,52,51,52,53,49,46,69,57,50,48,60,52,54,50,51,52,48,54,55,46,53,54,50,54,52,48,51,49,35,52,73,73,55,79,46,54,75,89,76,43,91,64,72,86,62,132

Mean predicted aligned error: 8.16 Å

Radius of gyration: 30.7 Å; Cα contacts (8 Å, |Δi|>4): 21; chains: 1; bounding box: 56×41×81 Å

Foldseek 3Di:
DPPDLDDPVCLPPPDDPVRVVVSVVVVVVVVVVVVVLCCQVPDPPHDPDDDDDVVVVVVVVCVVCVVVPDDDDPVVVVVVCCVPVVVVVVVVVVVVVVVVVLVVCVVVVVDPLVRRPCNPPD

InterPro domains:
  IPR009866 NADH:ubiquinone oxidoreductase, subunit NDUFB4 [PF07225] (14-114)
  IPR009866 NADH:ubiquinone oxidoreductase, subunit NDUFB4 [PTHR15469] (13-115)